Protein 1CZJ (pdb70)

Structure (mmCIF, N/CA/C/O backbone):
data_1CZJ
#
_entry.id   1CZJ
#
_cell.length_a   73.710
_cell.length_b   73.710
_cell.length_c   57.250
_cell.angle_alpha   90.00
_cell.angle_beta   90.00
_cell.angle_gamma   120.00
#
_symmetry.space_group_name_H-M   'P 31 2 1'
#
loop_
_entity.id
_entity.type
_entity.pdbx_description
1 polymer 'CYTOCHROME C3'
2 non-polymer 'SULFATE ION'
3 non-polymer 'PROTOPORPHYRIN IX CONTAINING FE'
4 water water
#
loop_
_atom_site.group_PDB
_atom_site.id
_atom_site.type_symbol
_atom_site.label_atom_id
_atom_site.label_alt_id
_atom_site.label_comp_id
_atom_site.label_asym_id
_atom_site.label_entity_id
_atom_site.label_seq_id
_atom_site.pdbx_PDB_ins_code
_atom_site.Cartn_x
_atom_site.Cartn_y
_atom_site.Cartn_z
_atom_site.occupancy
_atom_site.B_iso_or_equiv
_atom_site.auth_seq_id
_atom_site.auth_comp_id
_atom_site.auth_asym_id
_atom_site.auth_atom_id
_atom_site.pdbx_PDB_model_num
ATOM 1 N N . THR A 1 2 ? 11.908 18.853 -6.718 1.00 80.66 2 THR A N 1
ATOM 2 C CA . THR A 1 2 ? 10.598 18.348 -6.188 1.00 78.13 2 THR A CA 1
ATOM 3 C C . THR A 1 2 ? 10.101 19.164 -4.981 1.00 71.79 2 THR A C 1
ATOM 4 O O . THR A 1 2 ? 8.898 19.230 -4.718 1.00 70.76 2 THR A O 1
ATOM 8 N N . PHE A 1 3 ? 11.036 19.799 -4.277 1.00 62.78 3 PHE A N 1
ATOM 9 C CA . PHE A 1 3 ? 10.744 20.607 -3.096 1.00 52.56 3 PHE A CA 1
ATOM 10 C C . PHE A 1 3 ? 9.752 21.747 -3.332 1.00 45.31 3 PHE A C 1
ATOM 11 O O . PHE A 1 3 ? 10.046 22.668 -4.094 1.00 42.60 3 PHE A O 1
ATOM 19 N N . GLU A 1 4 ? 8.619 21.714 -2.629 1.00 36.13 4 GLU A N 1
ATOM 20 C CA . GLU A 1 4 ? 7.608 22.759 -2.769 1.00 35.72 4 GLU A CA 1
ATOM 21 C C . GLU A 1 4 ? 7.540 23.641 -1.523 1.00 31.85 4 GLU A C 1
ATOM 22 O O . GLU A 1 4 ? 7.570 23.147 -0.392 1.00 27.95 4 GLU A O 1
ATOM 28 N N . ILE A 1 5 ? 7.491 24.950 -1.744 1.00 23.76 5 ILE A N 1
ATOM 29 C CA . ILE A 1 5 ? 7.439 25.918 -0.660 1.00 21.62 5 ILE A CA 1
ATOM 30 C C . ILE A 1 5 ? 5.998 26.329 -0.377 1.00 20.84 5 ILE A C 1
ATOM 31 O O . ILE A 1 5 ? 5.217 26.561 -1.302 1.00 16.53 5 ILE A O 1
ATOM 36 N N . PRO A 1 6 ? 5.612 26.361 0.908 1.00 19.91 6 PRO A N 1
ATOM 37 C CA . PRO A 1 6 ? 4.256 26.759 1.300 1.00 19.56 6 PRO A CA 1
ATOM 38 C C . PRO A 1 6 ? 4.195 28.286 1.322 1.00 18.51 6 PRO A C 1
ATOM 39 O O . PRO A 1 6 ? 4.969 28.937 2.028 1.00 22.96 6 PRO A O 1
ATOM 43 N N . GLU A 1 7 ? 3.323 28.859 0.505 1.00 16.50 7 GLU A N 1
ATOM 44 C CA . GLU A 1 7 ? 3.191 30.304 0.461 1.00 16.45 7 GLU A CA 1
ATOM 45 C C . GLU A 1 7 ? 2.790 30.843 1.828 1.00 18.33 7 GLU A C 1
ATOM 46 O O . GLU A 1 7 ? 3.555 31.568 2.461 1.00 22.10 7 GLU A O 1
ATOM 52 N N . SER A 1 8 ? 1.597 30.475 2.277 1.00 22.57 8 SER A N 1
ATOM 53 C CA . SER A 1 8 ? 1.080 30.917 3.564 1.00 26.73 8 SER A CA 1
ATOM 54 C C . SER A 1 8 ? 1.341 29.862 4.624 1.00 27.01 8 SER A C 1
ATOM 55 O O . SER A 1 8 ? 1.224 28.664 4.367 1.00 26.30 8 SER A O 1
ATOM 58 N N . VAL A 1 9 ? 1.684 30.318 5.821 1.00 27.34 9 VAL A N 1
ATOM 59 C CA . VAL A 1 9 ? 1.973 29.438 6.944 1.00 22.36 9 VAL A CA 1
ATOM 60 C C . VAL A 1 9 ? 1.371 30.047 8.208 1.00 23.98 9 VAL A C 1
ATOM 61 O O . VAL A 1 9 ? 1.713 31.166 8.587 1.00 24.00 9 VAL A O 1
ATOM 65 N N . THR A 1 10 ? 0.446 29.343 8.842 1.00 20.68 10 THR A N 1
ATOM 66 C CA . THR A 1 10 ? -0.139 29.870 10.054 1.00 26.50 10 THR A CA 1
ATOM 67 C C . THR A 1 10 ? 0.603 29.346 11.271 1.00 25.67 10 THR A C 1
ATOM 68 O O . THR A 1 10 ? 0.495 28.173 11.624 1.00 26.21 10 THR A O 1
ATOM 72 N N . MET A 1 11 ? 1.414 30.213 11.865 1.00 27.49 11 MET A N 1
ATOM 73 C CA . MET A 1 11 ? 2.183 29.878 13.052 1.00 23.67 11 MET A CA 1
ATOM 74 C C . MET A 1 11 ? 1.245 29.986 14.247 1.00 26.26 11 MET A C 1
ATOM 75 O O . MET A 1 11 ? 0.464 30.937 14.340 1.00 26.38 11 MET A O 1
ATOM 80 N N . SER A 1 12 ? 1.315 29.011 15.149 1.00 26.43 12 SER A N 1
ATOM 81 C CA . SER A 1 12 ? 0.434 28.982 16.310 1.00 28.23 12 SER A CA 1
ATOM 82 C C . SER A 1 12 ? 1.098 28.560 17.624 1.00 31.21 12 SER A C 1
ATOM 83 O O . SER A 1 12 ? 2.057 27.787 17.634 1.00 30.18 12 SER A O 1
ATOM 86 N N . PRO A 1 13 ? 0.603 29.096 18.752 1.00 32.71 13 PRO A N 1
ATOM 87 C CA . PRO A 1 13 ? 1.125 28.785 20.084 1.00 34.92 13 PRO A CA 1
ATOM 88 C C . PRO A 1 13 ? 0.390 27.584 20.679 1.00 40.32 13 PRO A C 1
ATOM 89 O O . PRO A 1 13 ? 0.830 27.000 21.669 1.00 39.88 13 PRO A O 1
ATOM 93 N N . LYS A 1 14 ? -0.724 27.210 20.052 1.00 45.06 14 LYS A N 1
ATOM 94 C CA . LYS A 1 14 ? -1.530 26.074 20.499 0.50 47.73 14 LYS A CA 1
ATOM 95 C C . LYS A 1 14 ? -0.774 24.752 20.340 0.50 47.21 14 LYS A C 1
ATOM 96 O O . LYS A 1 14 ? -1.253 23.687 20.726 0.50 47.09 14 LYS A O 1
ATOM 102 N N . GLN A 1 15 ? 0.402 24.840 19.735 0.50 48.12 15 GLN A N 1
ATOM 103 C CA . GLN A 1 15 ? 1.278 23.701 19.528 0.50 48.65 15 GLN A CA 1
ATOM 104 C C . GLN A 1 15 ? 1.701 23.187 20.907 0.50 49.33 15 GLN A C 1
ATOM 105 O O . GLN A 1 15 ? 1.853 21.986 21.114 0.50 49.75 15 GLN A O 1
ATOM 111 N N . PHE A 1 16 ? 1.869 24.113 21.847 0.50 51.43 16 PHE A N 1
ATOM 112 C CA . PHE A 1 16 ? 2.280 23.784 23.207 0.50 53.81 16 PHE A CA 1
ATOM 113 C C . PHE A 1 16 ? 1.072 23.426 24.063 0.50 57.59 16 PHE A C 1
ATOM 114 O O . PHE A 1 16 ? 0.386 24.301 24.589 0.50 57.67 16 PHE A O 1
ATOM 122 N N . GLU A 1 17 ? 0.842 22.126 24.212 0.50 62.11 17 GLU A N 1
ATOM 123 C CA . GLU A 1 17 ? -0.280 21.590 24.978 0.50 65.49 17 GLU A CA 1
ATOM 124 C C . GLU A 1 17 ? -0.511 22.211 26.357 0.50 65.79 17 GLU A C 1
ATOM 125 O O . GLU A 1 17 ? -1.593 22.731 26.630 0.50 66.85 17 GLU A O 1
ATOM 131 N N . GLY A 1 18 ? 0.488 22.138 27.232 0.50 64.90 18 GLY A N 1
ATOM 132 C CA . GLY A 1 18 ? 0.335 22.699 28.565 0.50 65.22 18 GLY A CA 1
ATOM 133 C C . GLY A 1 18 ? 0.553 24.201 28.600 1.00 65.74 18 GLY A C 1
ATOM 134 O O . GLY A 1 18 ? 1.434 24.685 29.313 1.00 67.13 18 GLY A O 1
ATOM 135 N N . TYR A 1 19 ? -0.267 24.943 27.861 1.00 62.22 19 TYR A N 1
ATOM 136 C CA . TYR A 1 19 ? -0.139 26.394 27.789 1.00 54.47 19 TYR A CA 1
ATOM 137 C C . TYR A 1 19 ? -1.408 27.033 27.255 1.00 54.10 19 TYR A C 1
ATOM 138 O O . TYR A 1 19 ? -2.157 26.411 26.503 1.00 53.12 19 TYR A O 1
ATOM 147 N N . THR A 1 20 ? -1.640 28.280 27.650 1.00 54.29 20 THR A N 1
ATOM 148 C CA . THR A 1 20 ? -2.811 29.022 27.203 1.00 57.65 20 THR A CA 1
ATOM 149 C C . THR A 1 20 ? -2.369 30.288 26.460 1.00 54.40 20 THR A C 1
ATOM 150 O O . THR A 1 20 ? -1.824 31.220 27.057 1.00 52.44 20 THR A O 1
ATOM 154 N N . PRO A 1 21 ? -2.544 30.302 25.126 1.00 53.17 21 PRO A N 1
ATOM 155 C CA . PRO A 1 21 ? -2.167 31.439 24.282 1.00 49.18 21 PRO A CA 1
ATOM 156 C C . PRO A 1 21 ? -2.847 32.741 24.671 1.00 47.68 21 PRO A C 1
ATOM 157 O O . PRO A 1 21 ? -4.048 32.777 24.934 1.00 50.12 21 PRO A O 1
ATOM 161 N N . LYS A 1 22 ? -2.062 33.807 24.734 1.00 45.51 22 LYS A N 1
ATOM 162 C CA . LYS A 1 22 ? -2.583 35.116 25.088 1.00 44.49 22 LYS A CA 1
ATOM 163 C C . LYS A 1 22 ? -2.920 35.942 23.851 1.00 44.03 22 LYS A C 1
ATOM 164 O O . LYS A 1 22 ? -3.776 36.833 23.894 1.00 43.84 22 LYS A O 1
ATOM 170 N N . LYS A 1 23 ? -2.262 35.624 22.743 1.00 40.76 23 LYS A N 1
ATOM 171 C CA . LYS A 1 23 ? -2.477 36.330 21.491 1.00 35.13 23 LYS A CA 1
ATOM 172 C C . LYS A 1 23 ? -2.939 35.357 20.408 1.00 32.42 23 LYS A C 1
ATOM 173 O O . LYS A 1 23 ? -2.772 34.145 20.545 1.00 30.64 23 LYS A O 1
ATOM 179 N N . GLY A 1 24 ? -3.548 35.886 19.351 1.00 29.45 24 GLY A N 1
ATOM 180 C CA . GLY A 1 24 ? -4.015 35.041 18.262 1.00 31.93 24 GLY A CA 1
ATOM 181 C C . GLY A 1 24 ? -2.908 34.532 17.345 1.00 32.80 24 GLY A C 1
ATOM 182 O O . GLY A 1 24 ? -1.774 34.997 17.405 1.00 35.24 24 GLY A O 1
ATOM 183 N N . ASP A 1 25 ? -3.242 33.587 16.476 1.00 30.88 25 ASP A N 1
ATOM 184 C CA . ASP A 1 25 ? -2.281 33.015 15.541 1.00 26.46 25 ASP A CA 1
ATOM 185 C C . ASP A 1 25 ? -1.703 34.037 14.571 1.00 24.31 25 ASP A C 1
ATOM 186 O O . ASP A 1 25 ? -2.303 35.080 14.314 1.00 21.17 25 ASP A O 1
ATOM 191 N N . VAL A 1 26 ? -0.533 33.712 14.035 1.00 23.95 26 VAL A N 1
ATOM 192 C CA . VAL A 1 26 ? 0.173 34.563 13.086 1.00 22.95 26 VAL A CA 1
ATOM 193 C C . VAL A 1 26 ? 0.265 33.868 11.732 1.00 23.92 26 VAL A C 1
ATOM 194 O O . VAL A 1 26 ? 0.584 32.683 11.654 1.00 22.29 26 VAL A O 1
ATOM 198 N N . THR A 1 27 ? -0.027 34.604 10.668 1.00 26.78 27 THR A N 1
ATOM 199 C CA . THR A 1 27 ? 0.050 34.061 9.319 1.00 28.53 27 THR A CA 1
ATOM 200 C C . THR A 1 27 ? 1.284 34.633 8.621 1.00 23.61 27 THR A C 1
ATOM 201 O O . THR A 1 27 ? 1.405 35.850 8.451 1.00 27.60 27 THR A O 1
ATOM 205 N N . PHE A 1 28 ? 2.224 33.763 8.276 1.00 16.12 28 PHE A N 1
ATOM 206 C CA . PHE A 1 28 ? 3.433 34.190 7.587 1.00 13.32 28 PHE A CA 1
ATOM 207 C C . PHE A 1 28 ? 3.287 33.922 6.093 1.00 15.88 28 PHE A C 1
ATOM 208 O O . PHE A 1 28 ? 2.810 32.863 5.686 1.00 16.70 28 PHE A O 1
ATOM 216 N N . ASN A 1 29 ? 3.669 34.898 5.278 1.00 15.70 29 ASN A N 1
ATOM 217 C CA . ASN A 1 29 ? 3.586 34.765 3.834 1.00 10.29 29 ASN A CA 1
ATOM 218 C C . ASN A 1 29 ? 4.963 34.933 3.241 1.00 10.30 29 ASN A C 1
ATOM 219 O O . ASN A 1 29 ? 5.613 35.946 3.468 1.00 17.45 29 ASN A O 1
ATOM 224 N N . HIS A 1 30 ? 5.408 33.940 2.479 1.00 8.65 30 HIS A N 1
ATOM 225 C CA . HIS A 1 30 ? 6.713 33.986 1.838 1.00 8.51 30 HIS A CA 1
ATOM 226 C C . HIS A 1 30 ? 6.798 35.007 0.691 1.00 10.70 30 HIS A C 1
ATOM 227 O O . HIS A 1 30 ? 7.833 35.640 0.495 1.00 13.19 30 HIS A O 1
ATOM 234 N N . ALA A 1 31 ? 5.701 35.186 -0.045 1.00 13.54 31 ALA A N 1
ATOM 235 C CA . ALA A 1 31 ? 5.668 36.104 -1.187 1.00 10.44 31 ALA A CA 1
ATOM 236 C C . ALA A 1 31 ? 6.196 37.491 -0.868 1.00 13.67 31 ALA A C 1
ATOM 237 O O . ALA A 1 31 ? 7.009 38.036 -1.614 1.00 12.98 31 ALA A O 1
ATOM 239 N N . SER A 1 32 ? 5.737 38.067 0.238 1.00 14.51 32 SER A N 1
ATOM 240 C CA . SER A 1 32 ? 6.179 39.397 0.632 1.00 17.04 32 SER A CA 1
ATOM 241 C C . SER A 1 32 ? 7.620 39.420 1.139 1.00 16.26 32 SER A C 1
ATOM 242 O O . SER A 1 32 ? 8.239 40.478 1.211 1.00 20.73 32 SER A O 1
ATOM 245 N N . HIS A 1 33 ? 8.169 38.243 1.420 1.00 14.05 33 HIS A N 1
ATOM 246 C CA . HIS A 1 33 ? 9.532 38.124 1.927 1.00 11.39 33 HIS A CA 1
ATOM 247 C C . HIS A 1 33 ? 10.467 37.457 0.921 1.00 11.28 33 HIS A C 1
ATOM 248 O O . HIS A 1 33 ? 11.637 37.210 1.219 1.00 14.04 33 HIS A O 1
ATOM 255 N N . MET A 1 34 ? 9.983 37.253 -0.297 1.00 8.91 34 MET A N 1
ATOM 256 C CA . MET A 1 34 ? 10.755 36.563 -1.325 1.00 13.15 34 MET A CA 1
ATOM 257 C C . MET A 1 34 ? 12.121 37.136 -1.707 1.00 12.07 34 MET A C 1
ATOM 258 O O . MET A 1 34 ? 12.959 36.421 -2.259 1.00 17.33 34 MET A O 1
ATOM 263 N N . ASP A 1 35 ? 12.366 38.404 -1.401 1.00 16.18 35 ASP A N 1
ATOM 264 C CA . ASP A 1 35 ? 13.647 39.015 -1.741 1.00 20.56 35 ASP A CA 1
ATOM 265 C C . ASP A 1 35 ? 14.739 38.737 -0.716 1.00 21.13 35 ASP A C 1
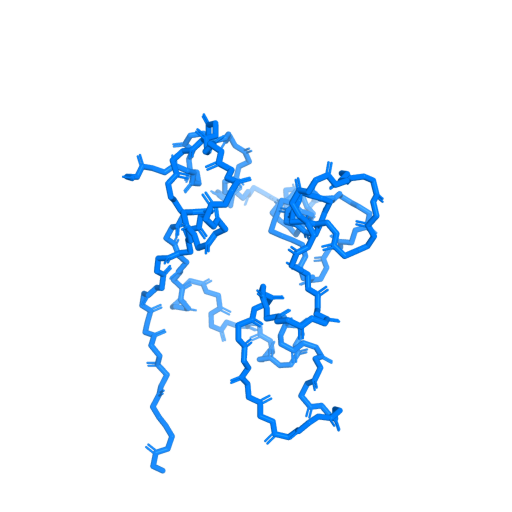ATOM 266 O O . ASP A 1 35 ? 15.902 39.086 -0.933 1.00 25.71 35 ASP A O 1
ATOM 271 N N . ILE A 1 36 ? 14.375 38.121 0.401 1.00 16.28 36 ILE A N 1
ATOM 272 C CA . ILE A 1 36 ? 15.354 37.832 1.441 1.00 12.07 36 ILE A CA 1
ATOM 273 C C . ILE A 1 36 ? 15.853 36.411 1.259 1.00 8.54 36 ILE A C 1
ATOM 274 O O . ILE A 1 36 ? 15.071 35.513 0.945 1.00 10.39 36 ILE A O 1
ATOM 279 N N . ALA A 1 37 ? 17.162 36.221 1.410 1.00 7.51 37 ALA A N 1
ATOM 280 C CA . ALA A 1 37 ? 17.787 34.907 1.274 1.00 7.99 37 ALA A CA 1
ATOM 281 C C . ALA A 1 37 ? 17.107 33.884 2.191 1.00 8.86 37 ALA A C 1
ATOM 282 O O . ALA A 1 37 ? 16.884 34.151 3.371 1.00 9.38 37 ALA A O 1
ATOM 284 N N . CYS A 1 38 ? 16.781 32.717 1.644 1.00 7.85 38 CYS A N 1
ATOM 285 C CA . CYS A 1 38 ? 16.133 31.678 2.425 1.00 10.50 38 CYS A CA 1
ATOM 286 C C . CYS A 1 38 ? 16.889 31.394 3.722 1.00 16.04 38 CYS A C 1
ATOM 287 O O . CYS A 1 38 ? 16.307 31.469 4.801 1.00 21.35 38 CYS A O 1
ATOM 290 N N . GLN A 1 39 ? 18.193 31.140 3.630 1.00 12.25 39 GLN A N 1
ATOM 291 C CA . GLN A 1 39 ? 18.978 30.835 4.814 1.00 13.56 39 GLN A CA 1
ATOM 292 C C . GLN A 1 39 ? 19.140 31.984 5.816 1.00 15.84 39 GLN A C 1
ATOM 293 O O . GLN A 1 39 ? 19.609 31.759 6.930 1.00 21.62 39 GLN A O 1
ATOM 299 N N . GLN A 1 40 ? 18.732 33.200 5.453 1.00 14.60 40 GLN A N 1
ATOM 300 C CA . GLN A 1 40 ? 18.830 34.315 6.394 1.00 14.21 40 GLN A CA 1
ATOM 301 C C . GLN A 1 40 ? 17.850 34.082 7.546 1.00 17.94 40 GLN A C 1
ATOM 302 O O . GLN A 1 40 ? 18.175 34.341 8.710 1.00 17.91 40 GLN A O 1
ATOM 308 N N . CYS A 1 41 ? 16.640 33.637 7.211 1.00 14.48 41 CYS A N 1
ATOM 309 C CA . CYS A 1 41 ? 15.632 33.352 8.227 1.00 12.70 41 CYS A CA 1
ATOM 310 C C . CYS A 1 41 ? 15.839 31.927 8.706 1.00 14.77 41 CYS A C 1
ATOM 311 O O . CYS A 1 41 ? 15.904 31.678 9.908 1.00 17.09 41 CYS A O 1
ATOM 314 N N . HIS A 1 42 ? 15.932 30.996 7.756 1.00 8.76 42 HIS A N 1
ATOM 315 C CA . HIS A 1 42 ? 16.143 29.581 8.044 1.00 7.69 42 HIS A CA 1
ATOM 316 C C . HIS A 1 42 ? 17.634 29.418 8.240 1.00 12.31 42 HIS A C 1
ATOM 317 O O . HIS A 1 42 ? 18.311 28.698 7.503 1.00 16.68 42 HIS A O 1
ATOM 324 N N . HIS A 1 43 ? 18.129 30.074 9.282 1.00 12.69 43 HIS A N 1
ATOM 325 C CA . HIS A 1 43 ? 19.543 30.104 9.592 1.00 8.18 43 HIS A CA 1
ATOM 326 C C . HIS A 1 43 ? 20.230 28.809 10.000 1.00 11.06 43 HIS A C 1
ATOM 327 O O . HIS A 1 43 ? 21.462 28.772 10.050 1.00 9.16 43 HIS A O 1
ATOM 334 N N . THR A 1 44 ? 19.477 27.748 10.281 1.00 10.65 44 THR A N 1
ATOM 335 C CA . THR A 1 44 ? 20.115 26.492 10.672 1.00 9.12 44 THR A CA 1
ATOM 336 C C . THR A 1 44 ? 20.199 25.451 9.553 1.00 14.40 44 THR A C 1
ATOM 337 O O . THR A 1 44 ? 20.461 24.270 9.811 1.00 18.04 44 THR A O 1
ATOM 341 N N . VAL A 1 45 ? 20.007 25.885 8.310 1.00 15.44 45 VAL A N 1
ATOM 342 C CA . VAL A 1 45 ? 20.080 24.966 7.175 1.00 14.64 45 VAL A CA 1
ATOM 343 C C . VAL A 1 45 ? 21.439 24.260 7.085 1.00 13.41 45 VAL A C 1
ATOM 344 O O . VAL A 1 45 ? 21.502 23.065 6.821 1.00 12.96 45 VAL A O 1
ATOM 348 N N . PRO A 1 46 ? 22.540 24.986 7.318 1.00 13.12 46 PRO A N 1
ATOM 349 C CA . PRO A 1 46 ? 23.841 24.319 7.236 1.00 15.46 46 PRO A CA 1
ATOM 350 C C . PRO A 1 46 ? 23.983 23.225 8.293 1.00 21.36 46 PRO A C 1
ATOM 351 O O . PRO A 1 46 ? 24.721 22.260 8.105 1.00 23.14 46 PRO A O 1
ATOM 355 N N . ASP A 1 47 ? 23.254 23.368 9.396 1.00 24.52 47 ASP A N 1
ATOM 356 C CA . ASP A 1 47 ? 23.328 22.413 10.498 1.00 26.20 47 ASP A CA 1
ATOM 357 C C . ASP A 1 47 ? 22.645 21.075 10.265 1.00 21.74 47 ASP A C 1
ATOM 358 O O . ASP A 1 47 ? 23.133 20.044 10.725 1.00 21.28 47 ASP A O 1
ATOM 363 N N . THR A 1 48 ? 21.515 21.095 9.569 1.00 17.15 48 THR A N 1
ATOM 364 C CA . THR A 1 48 ? 20.738 19.886 9.343 1.00 15.32 48 THR A CA 1
ATOM 365 C C . THR A 1 48 ? 20.427 19.555 7.890 1.00 16.59 48 THR A C 1
ATOM 366 O O . THR A 1 48 ? 19.899 18.482 7.597 1.00 18.15 48 THR A O 1
ATOM 370 N N . TYR A 1 49 ? 20.696 20.492 6.990 1.00 17.60 49 TYR A N 1
ATOM 371 C CA . TYR A 1 49 ? 20.386 20.318 5.569 1.00 17.27 49 TYR A CA 1
ATOM 372 C C . TYR A 1 49 ? 18.900 20.023 5.346 1.00 12.63 49 TYR A C 1
ATOM 373 O O . TYR A 1 49 ? 18.517 19.174 4.545 1.00 10.81 49 TYR A O 1
ATOM 382 N N . THR A 1 50 ? 18.074 20.733 6.107 1.00 12.37 50 THR A N 1
ATOM 383 C CA . THR A 1 50 ? 16.624 20.639 6.021 1.00 12.14 50 THR A CA 1
ATOM 384 C C . THR A 1 50 ? 16.101 22.008 6.389 1.00 16.07 50 THR A C 1
ATOM 385 O O . THR A 1 50 ? 16.832 22.830 6.956 1.00 14.36 50 THR A O 1
ATOM 389 N N . ILE A 1 51 ? 14.867 22.288 5.995 1.00 14.64 51 ILE A N 1
ATOM 390 C CA . ILE A 1 51 ? 14.229 23.534 6.375 1.00 17.28 51 ILE A CA 1
ATOM 391 C C . ILE A 1 51 ? 13.108 23.054 7.284 1.00 17.80 51 ILE A C 1
ATOM 392 O O . ILE A 1 51 ? 12.280 22.219 6.887 1.00 18.68 51 ILE A O 1
ATOM 397 N N . GLU A 1 52 ? 13.132 23.517 8.526 1.00 18.44 52 GLU A N 1
ATOM 398 C CA . GLU A 1 52 ? 12.135 23.107 9.502 1.00 18.46 52 GLU A CA 1
ATOM 399 C C . GLU A 1 52 ? 11.533 24.262 10.302 1.00 19.92 52 GLU A C 1
ATOM 400 O O . GLU A 1 52 ? 12.029 25.398 10.271 1.00 16.01 52 GLU A O 1
ATOM 406 N N . SER A 1 53 ? 10.460 23.952 11.023 1.00 19.79 53 SER A N 1
ATOM 407 C CA . SER A 1 53 ? 9.755 24.917 11.863 1.00 19.28 53 SER A CA 1
ATOM 408 C C . SER A 1 53 ? 10.713 25.590 12.853 1.00 16.84 53 SER A C 1
ATOM 409 O O . SER A 1 53 ? 11.609 24.934 13.383 1.00 18.44 53 SER A O 1
ATOM 412 N N . CYS A 1 54 ? 10.541 26.888 13.103 1.00 18.47 54 CYS A N 1
ATOM 413 C CA . CYS A 1 54 ? 11.421 27.584 14.051 1.00 18.18 54 CYS A CA 1
ATOM 414 C C . CYS A 1 54 ? 11.183 27.057 15.458 1.00 19.32 54 CYS A C 1
ATOM 415 O O . CYS A 1 54 ? 12.092 27.005 16.286 1.00 20.25 54 CYS A O 1
ATOM 418 N N . MET A 1 55 ? 9.948 26.646 15.709 1.00 25.72 55 MET A N 1
ATOM 419 C CA . MET A 1 55 ? 9.537 26.158 17.017 1.00 30.28 55 MET A CA 1
ATOM 420 C C . MET A 1 55 ? 9.669 24.647 17.206 1.00 30.47 55 MET A C 1
ATOM 421 O O . MET A 1 55 ? 8.868 24.032 17.915 1.00 25.56 55 MET A O 1
ATOM 426 N N . THR A 1 56 ? 10.679 24.052 16.572 1.00 35.06 56 THR A N 1
ATOM 427 C CA . THR A 1 56 ? 10.905 22.613 16.7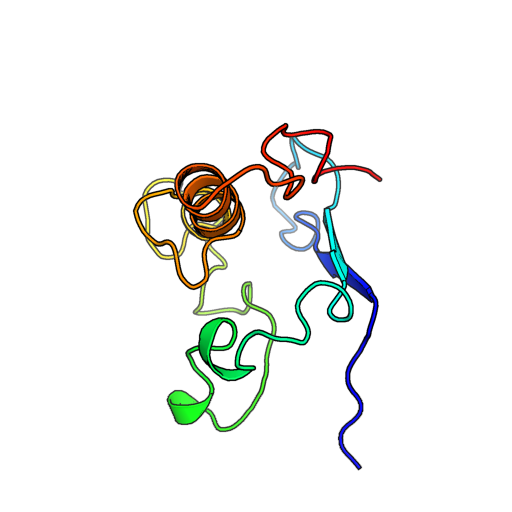04 1.00 36.58 56 THR A CA 1
ATOM 428 C C . THR A 1 56 ? 11.616 22.308 18.017 1.00 36.54 56 THR A C 1
ATOM 429 O O . THR A 1 56 ? 12.278 23.173 18.601 1.00 35.67 56 THR A O 1
ATOM 433 N N . GLU A 1 57 ? 11.441 21.077 18.481 1.00 40.34 57 GLU A N 1
ATOM 434 C CA . GLU A 1 57 ? 12.037 20.594 19.714 1.00 39.66 57 GLU A CA 1
ATOM 435 C C . GLU A 1 57 ? 13.538 20.813 19.625 1.00 36.29 57 GLU A C 1
ATOM 436 O O . GLU A 1 57 ? 14.186 20.363 18.673 1.00 36.74 57 GLU A O 1
ATOM 442 N N . GLY A 1 58 ? 14.076 21.560 20.580 1.00 32.03 58 GLY A N 1
ATOM 443 C CA . GLY A 1 58 ? 15.503 21.829 20.589 1.00 32.81 58 GLY A CA 1
ATOM 444 C C . GLY A 1 58 ? 15.883 23.180 20.005 1.00 34.14 58 GLY A C 1
ATOM 445 O O . GLY A 1 58 ? 17.025 23.631 20.150 1.00 29.79 58 GLY A O 1
ATOM 446 N N . CYS A 1 59 ? 14.930 23.824 19.337 1.00 33.44 59 CYS A N 1
ATOM 447 C CA . CYS A 1 59 ? 15.168 25.128 18.735 1.00 31.00 59 CYS A CA 1
ATOM 448 C C . CYS A 1 59 ? 14.493 26.223 19.573 1.00 31.67 59 CYS A C 1
ATOM 449 O O . CYS A 1 59 ? 14.822 26.388 20.750 1.00 34.10 59 CYS A O 1
ATOM 452 N N . HIS A 1 60 ? 13.544 26.952 18.998 1.00 27.91 60 HIS A N 1
ATOM 453 C CA . HIS A 1 60 ? 12.863 28.007 19.739 1.00 24.36 60 HIS A CA 1
ATOM 454 C C . HIS A 1 60 ? 11.507 27.491 20.197 1.00 26.09 60 HIS A C 1
ATOM 455 O O . HIS A 1 60 ? 10.458 27.979 19.765 1.00 20.41 60 HIS A O 1
ATOM 462 N N . ASP A 1 61 ? 11.540 26.479 21.063 1.00 28.44 61 ASP A N 1
ATOM 463 C CA . ASP A 1 61 ? 10.316 25.862 21.567 1.00 31.39 61 ASP A CA 1
ATOM 464 C C . ASP A 1 61 ? 9.989 26.161 23.036 1.00 34.97 61 ASP A C 1
ATOM 465 O O . ASP A 1 61 ? 9.031 25.609 23.584 1.00 37.34 61 ASP A O 1
ATOM 470 N N . ASN A 1 62 ? 10.759 27.044 23.666 1.00 35.57 62 ASN A N 1
ATOM 471 C CA . ASN A 1 62 ? 10.523 27.387 25.066 1.00 38.07 62 ASN A CA 1
ATOM 472 C C . ASN A 1 62 ? 9.412 28.413 25.237 1.00 37.77 62 ASN A C 1
ATOM 473 O O . ASN A 1 62 ? 9.57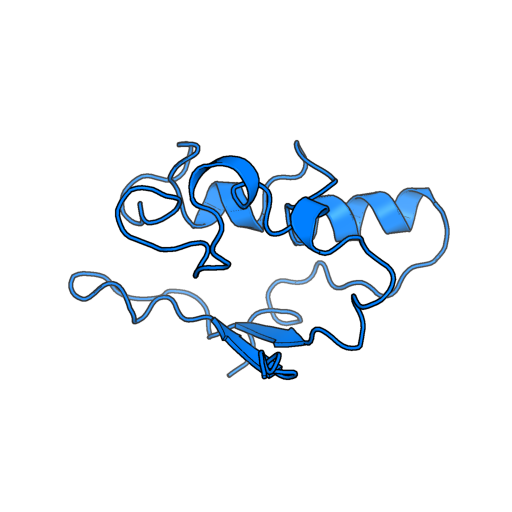3 29.585 24.894 1.00 33.34 62 ASN A O 1
ATOM 478 N N . ILE A 1 63 ? 8.299 27.965 25.805 1.00 43.89 63 ILE A N 1
ATOM 479 C CA . ILE A 1 63 ? 7.151 28.832 26.032 1.00 49.77 63 ILE A CA 1
ATOM 480 C C . ILE A 1 63 ? 7.043 29.297 27.490 1.00 54.53 63 ILE A C 1
ATOM 481 O O . ILE A 1 63 ? 6.407 30.312 27.764 1.00 55.82 63 ILE A O 1
ATOM 486 N N . LYS A 1 64 ? 7.669 28.571 28.417 1.00 62.16 64 LYS A N 1
ATOM 487 C CA . LYS A 1 64 ? 7.610 28.943 29.833 1.00 66.73 64 LYS A CA 1
ATOM 488 C C . LYS A 1 64 ? 8.527 30.108 30.207 1.00 66.28 64 LYS A C 1
ATOM 489 O O . LYS A 1 64 ? 8.143 30.965 31.002 1.00 68.45 64 LYS A O 1
ATOM 495 N N . GLU A 1 65 ? 9.746 30.121 29.674 1.00 66.35 65 GLU A N 1
ATOM 496 C CA . GLU A 1 65 ? 10.669 31.222 29.943 1.00 67.65 65 GLU A CA 1
ATOM 497 C C . GLU A 1 65 ? 10.488 32.226 28.809 1.00 65.89 65 GLU A C 1
ATOM 498 O O . GLU A 1 65 ? 10.044 31.862 27.717 1.00 65.69 65 GLU A O 1
ATOM 504 N N . ARG A 1 66 ? 10.892 33.468 29.038 1.00 62.91 66 ARG A N 1
ATOM 505 C CA . ARG A 1 66 ? 10.707 34.503 28.034 1.00 60.24 66 ARG A CA 1
ATOM 506 C C . ARG A 1 66 ? 11.962 35.221 27.549 1.00 58.50 66 ARG A C 1
ATOM 507 O O . ARG A 1 66 ? 12.038 35.630 26.388 1.00 56.72 66 ARG A O 1
ATOM 515 N N . THR A 1 67 ? 12.940 35.373 28.431 1.00 56.73 67 THR A N 1
ATOM 516 C CA . THR A 1 67 ? 14.173 36.070 28.088 1.00 55.42 67 THR A CA 1
ATOM 517 C C . THR A 1 67 ? 15.202 35.189 27.379 1.00 54.74 67 THR A C 1
ATOM 518 O O . THR A 1 67 ? 16.180 35.691 26.824 1.00 56.37 67 THR A O 1
ATOM 522 N N . GLU A 1 68 ? 14.972 33.881 27.382 1.00 53.86 68 GLU A N 1
ATOM 523 C CA . GLU A 1 68 ? 15.901 32.934 26.774 1.00 52.00 68 GLU A CA 1
ATOM 524 C C . GLU A 1 68 ? 15.866 32.876 25.244 1.00 47.71 68 GLU A C 1
ATOM 525 O O . GLU A 1 68 ? 14.833 33.096 24.623 1.00 44.97 68 GLU A O 1
ATOM 531 N N . ILE A 1 69 ? 17.016 32.581 24.645 1.00 45.36 69 ILE A N 1
ATOM 532 C CA . ILE A 1 69 ? 17.144 32.478 23.192 1.00 43.14 69 ILE A CA 1
ATOM 533 C C . ILE A 1 69 ? 16.189 31.421 22.639 1.00 40.10 69 ILE A C 1
ATOM 534 O O . ILE A 1 69 ? 15.723 31.511 21.499 1.00 40.50 69 ILE A O 1
ATOM 539 N N . SER A 1 70 ? 15.879 30.437 23.471 1.00 35.57 70 SER A N 1
ATOM 540 C CA . SER A 1 70 ? 14.979 29.359 23.099 1.00 31.36 70 SER A CA 1
ATOM 541 C C . SER A 1 70 ? 13.520 29.776 23.239 1.00 27.76 70 SER A C 1
ATOM 542 O O . SER A 1 70 ? 12.614 29.028 22.866 1.00 30.45 70 SER A O 1
ATOM 545 N N . SER A 1 71 ? 13.300 30.958 23.799 1.00 25.77 71 SER A N 1
ATOM 546 C CA . SER A 1 71 ? 11.960 31.473 24.033 1.00 26.97 71 SER A CA 1
ATOM 547 C C . SER A 1 71 ? 11.238 31.906 22.772 1.00 24.94 71 SER A C 1
ATOM 548 O O . SER A 1 71 ? 11.792 32.631 21.941 1.00 23.50 71 SER A O 1
ATOM 551 N N . VAL A 1 72 ? 9.979 31.499 22.668 1.00 20.96 72 VAL A N 1
ATOM 552 C CA . VAL A 1 72 ? 9.149 31.865 21.534 1.00 22.80 72 VAL A CA 1
ATOM 553 C C . VAL A 1 72 ? 9.014 33.394 21.483 1.00 23.66 72 VAL A C 1
ATOM 554 O O . VAL A 1 72 ? 9.068 33.984 20.406 1.00 23.76 72 VAL A O 1
ATOM 558 N N . TYR A 1 73 ? 8.905 34.039 22.644 1.00 22.09 73 TYR A N 1
ATOM 559 C CA . TYR A 1 73 ? 8.748 35.493 22.677 1.00 21.84 73 TYR A CA 1
ATOM 560 C C . TYR A 1 73 ? 9.962 36.284 22.223 1.00 19.89 73 TYR A C 1
ATOM 561 O O . TYR A 1 73 ? 9.856 37.128 21.336 1.00 22.43 73 TYR A O 1
ATOM 570 N N . ARG A 1 74 ? 11.108 36.045 22.840 1.00 21.76 74 ARG A N 1
ATOM 571 C CA . ARG A 1 74 ? 12.308 36.777 22.460 1.00 24.68 74 ARG A CA 1
ATOM 572 C C . ARG A 1 74 ? 12.564 36.660 20.959 1.00 25.04 74 ARG A C 1
ATOM 573 O O . ARG A 1 74 ? 12.639 37.670 20.259 1.00 24.36 74 ARG A O 1
ATOM 581 N N . THR A 1 75 ? 12.600 35.417 20.479 1.00 26.29 75 THR A N 1
ATOM 582 C CA . THR A 1 75 ? 12.866 35.072 19.081 1.00 25.00 75 THR A CA 1
ATOM 583 C C . THR A 1 75 ? 12.121 35.880 18.014 1.00 21.10 75 THR A C 1
ATOM 584 O O . THR A 1 75 ? 12.727 36.367 17.062 1.00 21.97 75 THR A O 1
ATOM 588 N N . PHE A 1 76 ? 10.817 36.044 18.189 1.00 18.21 76 PHE A N 1
ATOM 589 C CA . PHE A 1 76 ? 10.008 36.753 17.210 1.00 13.28 76 PHE A CA 1
ATOM 590 C C . PHE A 1 76 ? 9.723 38.235 17.457 1.00 16.74 76 PHE A C 1
ATOM 591 O O . PHE A 1 76 ? 9.190 38.919 16.572 1.00 12.71 76 PHE A O 1
ATOM 599 N N . HIS A 1 77 ? 10.124 38.749 18.618 1.00 18.48 77 HIS A N 1
ATOM 600 C CA . HIS A 1 77 ? 9.875 40.153 18.937 1.00 17.95 77 HIS A CA 1
ATOM 601 C C . HIS A 1 77 ? 11.112 40.963 19.304 1.00 21.19 77 HIS A C 1
ATOM 602 O O . HIS A 1 77 ? 11.029 42.176 19.472 1.00 27.65 77 HIS A O 1
ATOM 609 N N . THR A 1 78 ? 12.257 40.313 19.448 1.00 27.26 78 THR A N 1
ATOM 610 C CA . THR A 1 78 ? 13.470 41.042 19.813 1.00 28.98 78 THR A CA 1
ATOM 611 C C . THR A 1 78 ? 13.894 42.044 18.738 1.00 29.67 78 THR A C 1
ATOM 612 O O . THR A 1 78 ? 13.734 41.793 17.547 1.00 28.09 78 THR A O 1
ATOM 616 N N . THR A 1 79 ? 14.380 43.205 19.162 1.00 33.91 79 THR A N 1
ATOM 617 C CA . THR A 1 79 ? 14.866 44.207 18.218 1.00 37.32 79 THR A CA 1
ATOM 618 C C . THR A 1 79 ? 16.395 44.144 18.205 1.00 37.99 79 THR A C 1
ATOM 619 O O . THR A 1 79 ? 17.055 44.921 17.508 1.00 36.71 79 THR A O 1
ATOM 623 N N . LYS A 1 80 ? 16.942 43.190 18.962 1.00 39.33 80 LYS A N 1
ATOM 624 C CA . LYS A 1 80 ? 18.386 42.989 19.052 1.00 42.17 80 LYS A CA 1
ATOM 625 C C . LYS A 1 80 ? 18.919 42.207 17.857 1.00 40.18 80 LYS A C 1
ATOM 626 O O . LYS A 1 80 ? 20.120 42.010 17.716 1.00 42.29 80 LYS A O 1
ATOM 632 N N . ASP A 1 81 ? 18.011 41.761 17.000 1.00 35.87 81 ASP A N 1
ATOM 633 C CA . ASP A 1 81 ? 18.373 41.041 15.794 1.00 30.34 81 ASP A CA 1
ATOM 634 C C . ASP A 1 81 ? 17.492 41.599 14.684 1.00 31.25 81 ASP A C 1
ATOM 635 O O . ASP A 1 81 ? 16.263 41.593 14.806 1.00 31.71 81 ASP A O 1
ATOM 640 N N . SER A 1 82 ? 18.105 42.063 13.600 1.00 28.78 82 SER A N 1
ATOM 641 C CA . SER A 1 82 ? 17.342 42.624 12.490 1.00 27.39 82 SER A CA 1
ATOM 642 C C . SER A 1 82 ? 17.322 41.744 11.245 1.00 26.68 82 SER A C 1
ATOM 643 O O . SER A 1 82 ? 16.734 42.121 10.231 1.00 25.08 82 SER A O 1
ATOM 646 N N . GLU A 1 83 ? 17.938 40.565 11.331 1.00 27.18 83 GLU A N 1
ATOM 647 C CA . GLU A 1 83 ? 17.983 39.650 10.196 1.00 23.27 83 GLU A CA 1
ATOM 648 C C . GLU A 1 83 ? 16.850 38.648 10.151 1.00 19.35 83 GLU A C 1
ATOM 649 O O . GLU A 1 83 ? 16.239 38.458 9.105 1.00 17.87 83 GLU A O 1
ATOM 655 N N . LYS A 1 84 ? 16.594 37.987 11.278 1.00 15.17 84 LYS A N 1
ATOM 656 C CA . LYS A 1 84 ? 15.552 36.974 11.355 1.00 10.02 84 LYS A CA 1
ATOM 657 C C . LYS A 1 84 ? 14.461 37.158 12.414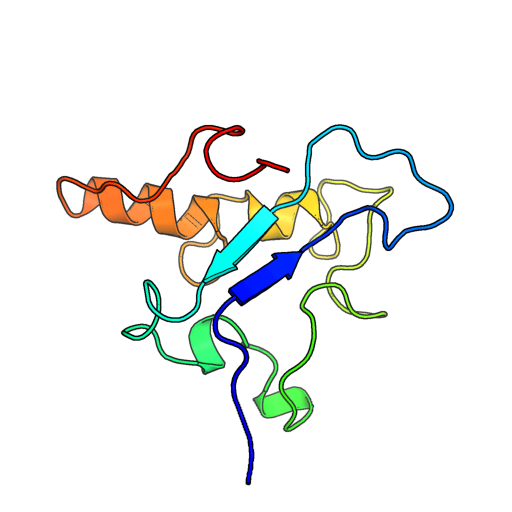 1.00 15.02 84 LYS A C 1
ATOM 658 O O . LYS A 1 84 ? 13.576 36.306 12.551 1.00 15.39 84 LYS A O 1
ATOM 664 N N . SER A 1 85 ? 14.507 38.257 13.15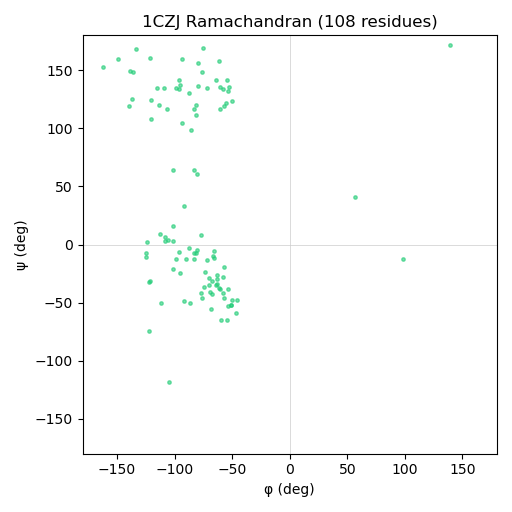9 1.00 13.69 85 SER A N 1
ATOM 665 C CA . SER A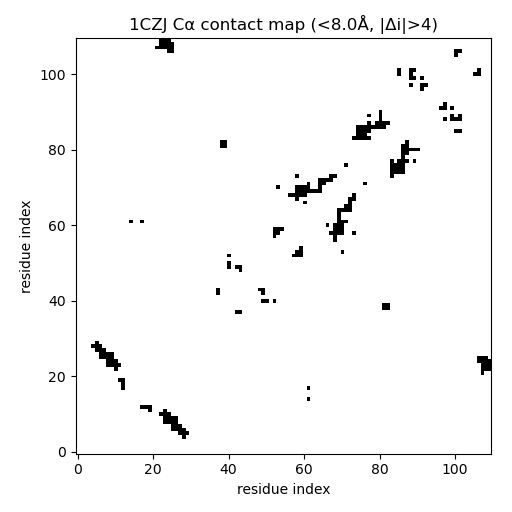 1 85 ? 13.466 38.524 14.149 1.00 10.14 85 SER A CA 1
ATOM 666 C C . SER A 1 85 ? 12.358 39.273 13.403 1.00 8.62 85 SER A C 1
ATOM 667 O O . SER A 1 85 ? 12.635 40.248 12.694 1.00 10.41 85 SER A O 1
ATOM 670 N N . CYS A 1 86 ? 11.113 38.833 13.552 1.00 11.10 86 CYS A N 1
ATOM 671 C CA . CYS A 1 86 ? 10.008 39.482 12.854 1.00 13.94 86 CYS A CA 1
ATOM 672 C C . CYS A 1 86 ? 9.952 40.985 13.129 1.00 16.84 86 CYS A C 1
ATOM 673 O O . CYS A 1 86 ? 10.183 41.790 12.219 1.00 16.47 86 CYS A O 1
ATOM 676 N N . VAL A 1 87 ? 9.703 41.374 14.380 1.00 16.97 87 VAL A N 1
ATOM 677 C CA . VAL A 1 87 ? 9.635 42.803 14.682 1.00 16.32 87 VAL A CA 1
ATOM 678 C C . VAL A 1 87 ? 11.020 43.426 14.575 1.00 10.80 87 VAL A C 1
ATOM 679 O O . VAL A 1 87 ? 11.148 44.591 14.208 1.00 13.41 87 VAL A O 1
ATOM 683 N N . GLY A 1 88 ? 12.055 42.635 14.834 1.00 11.78 88 GLY A N 1
ATOM 684 C CA . GLY A 1 88 ? 13.414 43.139 14.726 1.00 11.11 88 GLY A CA 1
ATOM 685 C C . GLY A 1 88 ? 13.712 43.696 13.343 1.00 14.76 88 GLY A C 1
ATOM 686 O O . GLY A 1 88 ? 14.290 44.781 13.213 1.00 17.44 88 GLY A O 1
ATOM 687 N N . CYS A 1 89 ? 13.327 42.962 12.300 1.00 17.54 89 CYS A N 1
ATOM 688 C CA . CYS A 1 89 ? 13.565 43.430 10.938 1.00 17.81 89 CYS A CA 1
ATOM 689 C C . CYS A 1 89 ? 12.586 44.524 10.547 1.00 14.57 89 CYS A C 1
ATOM 690 O O . CYS A 1 89 ? 12.988 45.547 10.002 1.00 17.51 89 CYS A O 1
ATOM 693 N N . HIS A 1 90 ? 11.307 44.317 10.839 1.00 12.14 90 HIS A N 1
ATOM 694 C CA . HIS A 1 90 ? 10.281 45.299 10.502 1.00 12.08 90 HIS A CA 1
ATOM 695 C C . HIS A 1 90 ? 10.612 46.687 11.047 1.00 15.21 90 HIS A C 1
ATOM 696 O O . HIS A 1 90 ? 10.386 47.692 10.373 1.00 18.17 90 HIS A O 1
ATOM 703 N N . ARG A 1 91 ? 11.174 46.733 12.251 1.00 13.38 91 ARG A N 1
ATOM 704 C CA . ARG A 1 91 ? 11.553 47.992 12.881 1.00 12.12 91 ARG A CA 1
ATOM 705 C C . ARG A 1 91 ? 12.729 48.629 12.145 1.00 13.83 91 ARG A C 1
ATOM 706 O O . ARG A 1 91 ? 12.750 49.841 11.915 1.00 12.80 91 ARG A O 1
ATOM 714 N N . GLU A 1 92 ? 13.691 47.794 11.752 1.00 16.88 92 GLU A N 1
ATOM 715 C CA . GLU A 1 92 ? 14.885 48.241 11.037 1.00 11.93 92 GLU A CA 1
ATOM 716 C C . GLU A 1 92 ? 14.538 48.842 9.674 1.00 13.37 92 GLU A C 1
ATOM 717 O O . GLU A 1 92 ? 15.168 49.797 9.223 1.00 17.71 92 GLU A O 1
ATOM 723 N N . LEU A 1 93 ? 13.514 48.306 9.029 1.00 15.27 93 LEU A N 1
ATOM 724 C CA . LEU A 1 93 ? 13.101 48.816 7.727 1.00 20.06 93 LEU A CA 1
ATOM 725 C C . LEU A 1 93 ? 12.660 50.278 7.813 1.00 21.75 93 LEU A C 1
ATOM 726 O O . LEU A 1 93 ? 12.945 51.070 6.919 1.00 25.60 93 LEU A O 1
ATOM 731 N N . LYS A 1 94 ? 11.996 50.637 8.908 1.00 24.24 94 LYS A N 1
ATOM 732 C CA . LYS A 1 94 ? 11.519 51.997 9.100 1.00 21.63 94 LYS A CA 1
ATOM 733 C C . LYS A 1 94 ? 12.652 53.012 9.183 1.00 25.91 94 LYS A C 1
ATOM 734 O O . LYS A 1 94 ? 12.490 54.164 8.772 1.00 29.48 94 LYS A O 1
ATOM 740 N N . ARG A 1 95 ? 13.812 52.585 9.675 1.00 26.78 95 ARG A N 1
ATOM 741 C CA . ARG A 1 95 ? 14.964 53.479 9.754 1.00 26.67 95 ARG A CA 1
ATOM 742 C C . ARG A 1 95 ? 15.525 53.699 8.353 1.00 28.96 95 ARG A C 1
ATOM 743 O O . ARG A 1 95 ? 16.162 54.710 8.081 1.00 30.93 95 ARG A O 1
ATOM 751 N N . GLN A 1 96 ? 15.257 52.756 7.457 1.00 36.48 96 GLN A N 1
ATOM 752 C CA . GLN A 1 96 ? 15.738 52.836 6.084 1.00 39.23 96 GLN A CA 1
ATOM 753 C C . GLN A 1 96 ? 14.798 53.610 5.152 1.00 37.38 96 GLN A C 1
ATOM 754 O O . GLN A 1 96 ? 15.117 53.815 3.983 1.00 40.76 96 GLN A O 1
ATOM 760 N N . GLY A 1 97 ? 13.654 54.046 5.672 1.00 35.31 97 GLY A N 1
ATOM 761 C CA . GLY A 1 97 ? 12.695 54.790 4.872 1.00 30.84 97 GLY A CA 1
ATOM 762 C C . GLY A 1 97 ? 11.291 54.329 5.207 1.00 32.32 97 GLY A C 1
ATOM 763 O O . GLY A 1 97 ? 11.147 53.340 5.926 1.00 37.35 97 GLY A O 1
ATOM 764 N N . PRO A 1 98 ? 10.236 54.997 4.701 1.00 28.38 98 PRO A N 1
ATOM 765 C CA . PRO A 1 98 ? 8.841 54.631 4.966 1.00 25.89 98 PRO A CA 1
ATOM 766 C C . PRO A 1 98 ? 8.593 53.152 4.724 1.00 27.57 98 PRO A C 1
ATOM 767 O O . PRO A 1 98 ? 8.847 52.656 3.629 1.00 31.50 98 PRO A O 1
ATOM 771 N N . SER A 1 99 ? 8.096 52.448 5.736 1.00 29.51 99 SER A N 1
ATOM 772 C CA . SER A 1 99 ? 7.812 51.024 5.598 1.00 27.29 99 SER A CA 1
ATOM 773 C C . SER A 1 99 ? 6.463 50.647 6.200 1.00 25.84 99 SER A C 1
ATOM 774 O O . SER A 1 99 ? 5.993 51.266 7.158 1.00 27.33 99 SER A O 1
ATOM 777 N N . ASP A 1 100 ? 5.834 49.639 5.610 1.00 27.16 100 ASP A N 1
ATOM 778 C CA . ASP A 1 100 ? 4.544 49.160 6.074 1.00 28.95 100 ASP A CA 1
ATOM 779 C C . ASP A 1 100 ? 4.646 47.834 6.809 1.00 28.14 100 ASP A C 1
ATOM 780 O O . ASP A 1 100 ? 3.631 47.253 7.196 1.00 31.32 100 ASP A O 1
ATOM 785 N N . ALA A 1 101 ? 5.871 47.356 6.999 1.00 24.98 101 ALA A N 1
ATOM 786 C CA . ALA A 1 101 ? 6.088 46.112 7.719 1.00 22.75 101 ALA A CA 1
ATOM 787 C C . ALA A 1 101 ? 5.518 46.328 9.138 1.00 22.00 101 ALA A C 1
ATOM 788 O O . ALA A 1 101 ? 5.995 47.179 9.901 1.00 21.38 101 ALA A O 1
ATOM 790 N N . PRO A 1 102 ? 4.483 45.558 9.499 1.00 17.77 102 PRO A N 1
ATOM 791 C CA . PRO A 1 102 ? 3.781 45.609 10.788 1.00 20.29 102 PRO A CA 1
ATOM 792 C C . PRO A 1 102 ? 4.575 45.515 12.095 1.00 21.62 102 PRO A C 1
ATOM 793 O O . PRO A 1 102 ? 5.472 44.683 12.249 1.00 22.28 102 PRO A O 1
ATOM 797 N N . LEU A 1 103 ? 4.215 46.386 13.034 1.00 19.68 103 LEU A N 1
ATOM 798 C CA . LEU A 1 103 ? 4.823 46.413 14.355 1.00 18.82 103 LEU A CA 1
ATOM 799 C C . LEU A 1 103 ? 3.715 46.204 15.397 1.00 22.94 103 LEU A C 1
ATOM 800 O O . LEU A 1 103 ? 3.945 45.606 16.455 1.00 20.65 103 LEU A O 1
ATOM 805 N N . ALA A 1 104 ? 2.512 46.681 15.081 1.00 21.97 104 ALA A N 1
ATOM 806 C CA . ALA A 1 104 ? 1.368 46.543 15.974 1.00 23.79 104 ALA A CA 1
ATOM 807 C C . ALA A 1 104 ? 1.068 45.070 16.227 1.00 22.29 104 ALA A C 1
ATOM 808 O O . ALA A 1 104 ? 1.020 44.270 15.293 1.00 20.66 104 ALA A O 1
ATOM 810 N N . CYS A 1 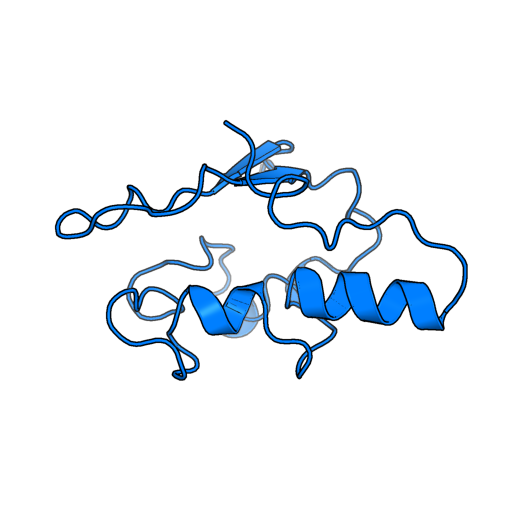105 ? 0.814 44.727 17.484 1.00 20.94 105 CYS A N 1
ATOM 811 C CA . CYS A 1 105 ? 0.534 43.345 17.854 1.00 24.60 105 CYS A CA 1
ATOM 812 C C . CYS A 1 105 ? -0.552 42.715 16.989 1.00 23.22 105 CYS A C 1
ATOM 813 O O . CYS A 1 105 ? -0.342 41.677 16.366 1.00 23.47 105 CYS A O 1
ATOM 816 N N . ASN A 1 106 ? -1.687 43.393 16.897 1.00 30.97 106 ASN A N 1
ATOM 817 C CA . ASN A 1 106 ? -2.820 42.892 16.138 1.00 31.00 106 ASN A CA 1
ATOM 818 C C . ASN A 1 106 ? -2.740 43.015 14.627 1.00 33.16 106 ASN A C 1
ATOM 819 O O . ASN A 1 106 ? -3.717 42.759 13.922 1.00 35.71 106 ASN A O 1
ATOM 824 N N . SER A 1 107 ? -1.576 43.413 14.129 1.00 34.51 107 SER A N 1
ATOM 825 C CA . SER A 1 107 ? -1.363 43.509 12.692 1.00 35.41 107 SER A CA 1
ATOM 826 C C . SER A 1 107 ? -0.630 42.231 12.280 1.00 33.69 107 SER A C 1
ATOM 827 O O . SER A 1 107 ? -0.494 41.931 11.096 1.00 37.18 107 SER A O 1
ATOM 830 N N . CYS A 1 108 ? -0.135 41.499 13.275 1.00 32.29 108 CYS A N 1
ATOM 831 C CA . CYS A 1 108 ? 0.555 40.241 13.044 1.00 30.49 108 CYS A CA 1
ATOM 832 C C . CYS A 1 108 ? -0.305 39.106 13.587 1.00 31.12 108 CYS A C 1
ATOM 833 O O . CYS A 1 108 ? -0.547 38.120 12.898 1.00 31.65 108 CYS A O 1
ATOM 836 N N . HIS A 1 109 ? -0.758 39.243 14.828 1.00 29.69 109 HIS A N 1
ATOM 837 C CA . HIS A 1 109 ? -1.609 38.236 15.439 1.00 28.07 109 HIS A CA 1
ATOM 838 C C . HIS A 1 109 ? -2.999 38.566 14.954 1.00 33.30 109 HIS A C 1
ATOM 839 O O . HIS A 1 109 ? -3.519 39.640 15.243 1.00 36.96 109 HIS A O 1
ATOM 846 N N . VAL A 1 110 ? -3.594 37.659 14.194 1.00 41.89 110 VAL A N 1
ATOM 847 C CA . VAL A 1 110 ? -4.914 37.915 13.651 1.00 48.28 110 VAL A CA 1
ATOM 848 C C . VAL A 1 110 ? -6.028 36.925 13.991 1.00 48.77 110 VAL A C 1
ATOM 849 O O . VAL A 1 110 ? -6.909 37.242 14.790 1.00 49.58 110 VAL A O 1
ATOM 853 N N . GLN A 1 111 ? -6.003 35.751 13.368 0.50 49.57 111 GLN A N 1
ATOM 854 C CA . GLN A 1 111 ? -7.034 34.743 13.588 0.50 53.77 111 GLN A CA 1
ATOM 855 C C . GLN A 1 111 ? -6.620 33.708 14.625 0.50 53.21 111 GLN A C 1
ATOM 856 O O . GLN A 1 111 ? -7.454 32.852 14.984 0.50 52.09 111 GLN A O 1
#

Foldseek 3Di:
DDDDDQKDWADPVVDPPDDDPFAIFIDGCVVVVVADPCLQQVCCVVPVDRDDQCDVPHLVDDPDAPDNSDPNCQQQPLVDCRHHQLVVQVVVVVVDDDDRDDDRCVGRPD

CATH classification: 3.90.10.10

Radius of gyration: 14.21 Å; Cα contacts (8 Å, |Δi|>4): 136; chains: 1; bounding box: 31×36×36 Å

Organism: Desulfomicrobium norvegicum (strain DSM 1741 / NCIMB 8310) (NCBI:txid52561)

InterPro domains:
  IPR002322 Cytochrome c, class III [PR00609] (25-34)
  IPR002322 Cytochrome c, class III [PR00609] (36-43)
  IPR002322 Cytochrome c, class III [PR00609] (84-95)
  IPR002322 Cytochrome c, class III [PR00609] (102-109)
  IPR020942 Class III cytochrome C [PF02085] (8-109)
  IPR036280 Multiheme cytochrome superfamily [SSF48695] (10-109)

Nearest PDB structures (foldseek):
  1czj-assembly1_A-2  TM=1.009E+00  e=1.694E-23  Desulfomicrobium norvegicum
  1aqe-assembly1_A-2  TM=9.957E-01  e=9.038E-21  Desulfomicrobium norvegicum
  2cy3-assembly1_A  TM=7.820E-01  e=1.016E-06  Desulfomicrobium norvegicum
  3cyr-assembly1_A  TM=7.458E-01  e=2.191E-05  Desulfovibrio desulfuricans
  1upd-assembly1_A  TM=7.529E-01  e=2.689E-05  Desulfovibrio desulfuricans

Solvent-accessible surface area: 8171 Å² total; per-residue (Å²): 192,140,156,85,76,84,61,51,92,45,27,27,120,9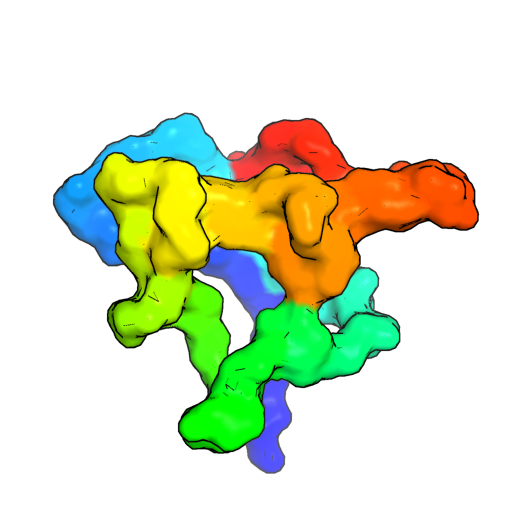2,29,162,85,78,89,52,160,89,32,27,32,48,58,56,38,66,90,54,130,149,64,57,87,113,62,55,49,81,48,41,92,113,67,186,75,85,73,62,48,15,39,170,75,42,35,44,24,49,164,68,148,125,80,124,36,0,21,96,82,20,25,53,20,80,180,38,49,101,78,3,54,34,2,28,23,83,48,63,79,155,129,28,151,32,144,17,49,74,60,81,110,69,40,38,95,172

Sequence (110 aa):
TFEIPESVTMSPKQFEGYTPKKGDVTFNHASHMDIACQQCHHTVPDTYTIESCMTEGCHDNIKERTEISSVYRTFHTTKDSEKSCVGCHRELKRQGPSDAPLACNSCHVQ

B-factor: mean 28.48, std 16.49, range [2.0, 88.0]

Secondary structure (DSSP, 8-state):
-----SEEEE-STTSSS---SS--EEEESGGGTTS-HHHHSTTHHHHSS---TT-TTSS-B-S-SSSTTBHHHHHH-SS-SSS-HHHHHHHHHHTS------SHHHHB--